Protein AF-X0VX05-F1 (afdb_monomer_lite)

pLDDT: mean 77.33, std 15.93, range [40.12, 96.31]

Radius of gyration: 17.56 Å; chains: 1; bounding box: 43×53×28 Å

Foldseek 3Di:
DDDDPPDPPPDDDDDPDDDVVVLCVLPVVDDPLLSVLVVVLVVVLSVPVPVVSDPPDQLCRSCVVSVHDSVVSVVSVVVCVVSVSD

Organism: NCBI:txid412755

Secondary structure (DSSP, 8-state):
------------PPPP---HHHHHHHHTTS-HHHHHHHHHHHHHHHHTGGGTT-----HHHHHHHHTS-HHHHHHHHHHHHHHT--

Sequence (86 aa):
MQGCGMKKNTGKAPSIQFYMKDWMADVEDHPLDIEGAWLRVCNRIWYKHRDAGRITKTSGEWASVWGVTETESARIIAYIKTKRLG

Structure (mmCIF, N/CA/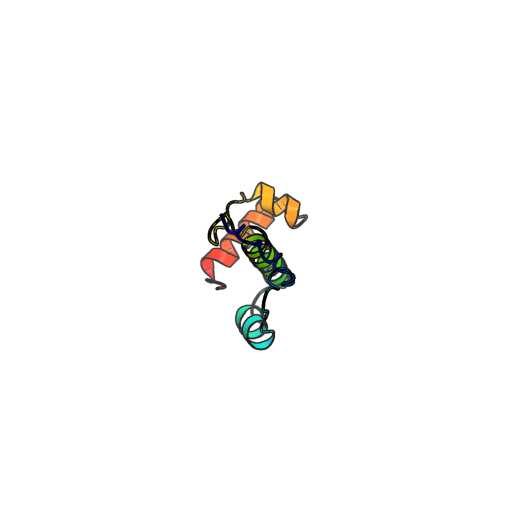C/O backbone):
data_AF-X0VX05-F1
#
_entry.id   AF-X0VX05-F1
#
loop_
_atom_site.group_PDB
_atom_site.id
_atom_site.type_symbol
_atom_site.label_atom_id
_atom_site.label_alt_id
_atom_site.label_comp_id
_atom_site.label_asym_id
_atom_site.label_entity_id
_atom_site.label_seq_id
_atom_site.pdbx_PDB_ins_code
_atom_site.Cartn_x
_atom_site.Cartn_y
_atom_site.Cartn_z
_atom_site.occupancy
_atom_site.B_iso_or_equiv
_atom_site.auth_seq_id
_atom_site.auth_comp_id
_atom_site.auth_asym_id
_atom_site.auth_atom_id
_atom_site.pdbx_PDB_model_num
ATOM 1 N N . MET A 1 1 ? 31.195 42.096 0.876 1.00 41.59 1 MET A N 1
ATOM 2 C CA . MET A 1 1 ? 30.002 41.305 1.244 1.00 41.59 1 MET A CA 1
ATOM 3 C C . MET A 1 1 ? 29.215 41.014 -0.028 1.00 41.59 1 MET A C 1
ATOM 5 O O . MET A 1 1 ? 28.476 41.875 -0.479 1.00 41.59 1 MET A O 1
ATOM 9 N N . GLN A 1 2 ? 29.456 39.870 -0.677 1.00 40.12 2 GLN A N 1
ATOM 10 C CA . GLN A 1 2 ? 28.689 39.455 -1.860 1.00 40.12 2 GLN A CA 1
ATOM 11 C C . GLN A 1 2 ? 27.514 38.594 -1.394 1.00 40.12 2 GLN A C 1
ATOM 13 O O . GLN A 1 2 ? 27.711 37.560 -0.760 1.00 40.12 2 GLN A O 1
ATOM 18 N N . GLY A 1 3 ? 26.295 39.064 -1.663 1.00 45.28 3 GLY A N 1
ATOM 19 C CA . GLY A 1 3 ? 25.071 38.321 -1.405 1.00 45.28 3 GLY A CA 1
ATOM 20 C C . GLY A 1 3 ? 25.007 37.096 -2.310 1.00 45.28 3 GLY A C 1
ATOM 21 O O . GLY A 1 3 ? 24.992 37.220 -3.533 1.00 45.28 3 GLY A O 1
ATOM 22 N N . CYS A 1 4 ? 24.983 35.914 -1.700 1.00 44.66 4 CYS A N 1
ATOM 23 C CA . CYS A 1 4 ? 24.705 34.658 -2.380 1.00 44.66 4 CYS A CA 1
ATOM 24 C C . CYS A 1 4 ? 23.264 34.708 -2.907 1.00 44.66 4 CYS A C 1
ATOM 26 O O . CYS A 1 4 ? 22.302 34.562 -2.151 1.00 44.66 4 CYS A O 1
ATOM 28 N N . GLY A 1 5 ? 23.110 34.978 -4.203 1.00 47.97 5 GLY A N 1
ATOM 29 C CA . GLY A 1 5 ? 21.831 34.866 -4.886 1.00 47.97 5 GLY A CA 1
ATOM 30 C C . GLY A 1 5 ? 21.387 33.408 -4.872 1.00 47.97 5 GLY A C 1
ATOM 31 O O . GLY A 1 5 ? 21.910 32.593 -5.631 1.00 47.97 5 GLY A O 1
ATOM 32 N N . MET A 1 6 ? 20.424 33.072 -4.012 1.00 48.31 6 MET A N 1
ATOM 33 C CA . MET A 1 6 ? 19.728 31.790 -4.080 1.00 48.31 6 MET A CA 1
ATOM 34 C C . MET A 1 6 ? 19.061 31.682 -5.452 1.00 48.31 6 MET A C 1
ATOM 36 O O . MET A 1 6 ? 18.036 32.316 -5.712 1.00 48.31 6 MET A O 1
ATOM 40 N N . LYS A 1 7 ? 19.645 30.876 -6.345 1.00 52.97 7 LYS A N 1
ATOM 41 C CA . LYS A 1 7 ? 18.969 30.425 -7.561 1.00 52.97 7 LYS A CA 1
ATOM 42 C C . LYS A 1 7 ? 17.678 29.734 -7.118 1.00 52.97 7 LYS A C 1
ATOM 44 O O . LYS A 1 7 ? 17.725 28.692 -6.471 1.00 52.97 7 LYS A O 1
ATOM 49 N N . LYS A 1 8 ? 16.521 30.322 -7.437 1.00 50.38 8 LYS A N 1
ATOM 50 C CA . LYS A 1 8 ? 15.240 29.614 -7.342 1.00 50.38 8 LYS A CA 1
ATOM 51 C C . LYS A 1 8 ? 15.349 28.408 -8.268 1.00 50.38 8 LYS A C 1
ATOM 53 O O . LYS A 1 8 ? 15.436 28.587 -9.480 1.00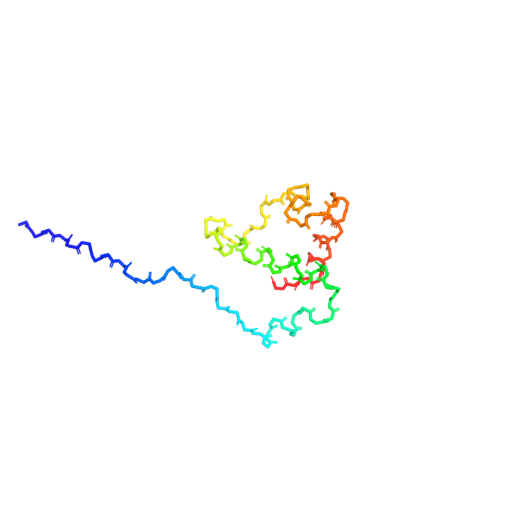 50.38 8 LYS A O 1
ATOM 58 N N . ASN A 1 9 ? 15.371 27.203 -7.707 1.00 49.78 9 ASN A N 1
ATOM 59 C CA . ASN A 1 9 ? 15.230 25.984 -8.490 1.00 49.78 9 ASN A CA 1
ATOM 60 C C . ASN A 1 9 ? 13.862 26.040 -9.185 1.00 49.78 9 ASN A C 1
ATOM 62 O O . ASN A 1 9 ? 12.837 25.755 -8.578 1.00 49.78 9 ASN A O 1
ATOM 66 N N . THR A 1 10 ? 13.852 26.426 -10.459 1.00 48.59 10 THR A N 1
ATOM 67 C CA . THR A 1 10 ? 12.713 26.301 -11.382 1.00 48.59 10 THR A CA 1
ATOM 68 C C . THR A 1 10 ? 12.527 24.860 -11.865 1.00 48.59 10 THR A C 1
ATOM 70 O O . THR A 1 10 ? 11.763 24.607 -12.794 1.00 48.59 10 THR A O 1
ATOM 73 N N . GLY A 1 11 ? 13.224 23.898 -11.251 1.00 52.88 11 GLY A N 1
ATOM 74 C CA . GLY A 1 11 ? 13.012 22.483 -11.505 1.00 52.88 11 GLY A CA 1
ATOM 75 C C . GLY A 1 11 ? 11.581 22.115 -11.136 1.00 52.88 11 GLY A C 1
ATOM 76 O O . GLY A 1 11 ? 11.159 22.340 -10.001 1.00 52.88 11 GLY A O 1
ATOM 77 N N . LYS A 1 12 ? 10.830 21.561 -12.098 1.00 57.22 12 LYS A N 1
ATOM 78 C CA . LYS A 1 12 ? 9.571 20.863 -11.810 1.00 57.22 12 LYS A CA 1
ATOM 79 C C . LYS A 1 12 ? 9.807 19.938 -10.613 1.00 57.22 12 LYS A C 1
ATOM 81 O O . LYS A 1 12 ? 10.860 19.302 -10.543 1.00 57.22 12 LYS A O 1
ATOM 86 N N . ALA A 1 13 ? 8.846 19.875 -9.688 1.00 59.28 13 ALA A N 1
ATOM 87 C CA . ALA A 1 13 ? 8.880 18.873 -8.627 1.00 59.28 13 ALA A CA 1
ATOM 88 C C . ALA A 1 13 ? 9.191 17.504 -9.263 1.00 59.28 13 ALA A C 1
ATOM 90 O O . ALA A 1 13 ? 8.639 17.219 -10.333 1.00 59.28 13 ALA A O 1
ATOM 91 N N . PRO A 1 14 ? 10.104 16.704 -8.685 1.00 63.50 14 PRO A N 1
ATOM 92 C CA . PRO A 1 14 ? 10.528 15.457 -9.301 1.00 63.50 14 PRO A CA 1
ATOM 93 C C . PRO A 1 14 ? 9.289 14.589 -9.551 1.00 63.50 14 PRO A C 1
ATOM 95 O O . PRO A 1 14 ? 8.486 14.338 -8.648 1.00 63.50 14 PRO A O 1
ATOM 98 N N . SER A 1 15 ? 9.093 14.196 -10.808 1.00 64.75 15 SER A N 1
ATOM 99 C CA . SER A 1 15 ? 8.026 13.276 -11.189 1.00 64.75 15 SER A CA 1
ATOM 100 C C . SER A 1 15 ? 8.415 11.865 -10.772 1.00 64.75 15 SER A C 1
ATOM 102 O O . SER A 1 15 ? 9.583 11.498 -10.900 1.00 64.75 15 SER A O 1
ATOM 104 N N . ILE A 1 16 ? 7.440 11.060 -10.344 1.00 68.75 16 ILE A N 1
ATOM 105 C CA . ILE A 1 16 ? 7.630 9.606 -10.310 1.00 68.75 16 ILE A CA 1
ATOM 106 C C . ILE A 1 16 ? 8.031 9.170 -11.713 1.00 68.75 16 ILE A C 1
ATOM 108 O O . ILE A 1 16 ? 7.317 9.452 -12.677 1.00 68.75 16 ILE A O 1
ATOM 112 N N . GLN A 1 17 ? 9.171 8.496 -11.823 1.00 72.31 17 GLN A N 1
ATOM 113 C CA . GLN A 1 17 ? 9.532 7.807 -13.047 1.00 72.31 17 GLN A CA 1
ATOM 114 C C . GLN A 1 17 ? 8.928 6.407 -12.979 1.00 72.31 17 GLN A C 1
ATOM 116 O O . GLN A 1 17 ? 9.312 5.604 -12.133 1.00 72.31 17 GLN A O 1
ATOM 121 N N . PHE A 1 18 ? 7.933 6.158 -13.825 1.00 75.38 18 PHE A N 1
ATOM 122 C CA . PHE A 1 18 ? 7.183 4.909 -13.850 1.00 75.38 18 PHE A CA 1
ATOM 123 C C . PHE A 1 18 ? 7.505 4.153 -15.135 1.00 75.38 18 PHE A C 1
ATOM 125 O O . PHE A 1 18 ? 7.211 4.632 -16.234 1.00 75.38 18 PHE A O 1
ATOM 132 N N . TYR A 1 19 ? 8.133 2.990 -15.005 1.00 82.62 19 TYR A N 1
ATOM 133 C CA . TYR A 1 19 ? 8.459 2.135 -16.140 1.00 82.62 19 TYR A CA 1
ATOM 134 C C . TYR A 1 19 ? 7.329 1.129 -16.330 1.00 82.62 19 TYR A C 1
ATOM 136 O O . TYR A 1 19 ? 7.248 0.143 -15.610 1.00 82.62 19 TYR A O 1
ATOM 144 N N . MET A 1 20 ? 6.443 1.384 -17.299 1.00 82.50 20 MET A N 1
ATOM 145 C CA . MET A 1 20 ? 5.237 0.565 -17.510 1.00 82.50 20 MET A CA 1
ATOM 146 C C . MET A 1 20 ? 5.556 -0.918 -17.716 1.00 82.50 20 MET A C 1
ATOM 148 O O . MET A 1 20 ? 4.821 -1.765 -17.234 1.00 82.50 20 MET A O 1
ATOM 152 N N . LYS A 1 21 ? 6.653 -1.236 -18.412 1.00 86.62 21 LYS A N 1
ATOM 153 C CA . LYS A 1 21 ? 7.076 -2.623 -18.633 1.00 86.62 21 LYS A CA 1
ATOM 154 C C . LYS A 1 21 ? 7.412 -3.332 -17.319 1.00 86.62 21 LYS A C 1
ATOM 156 O O . LYS A 1 21 ? 6.951 -4.446 -17.109 1.00 86.62 21 LYS A O 1
ATOM 161 N N . ASP A 1 22 ? 8.200 -2.680 -16.469 1.00 83.50 22 ASP A N 1
ATOM 162 C CA . ASP A 1 22 ? 8.638 -3.253 -15.194 1.00 83.50 22 ASP A CA 1
ATOM 163 C C . ASP A 1 22 ? 7.462 -3.322 -14.215 1.00 83.50 22 ASP A C 1
ATOM 165 O O . ASP A 1 22 ? 7.249 -4.343 -13.578 1.00 83.50 22 ASP A O 1
ATOM 169 N N . TRP A 1 23 ? 6.616 -2.286 -14.197 1.00 83.50 23 TRP A N 1
ATOM 170 C CA . TRP A 1 23 ? 5.371 -2.296 -13.435 1.00 83.50 23 TRP A CA 1
ATOM 171 C C . TRP A 1 23 ? 4.470 -3.468 -13.818 1.00 83.50 23 TRP A C 1
ATOM 173 O O . TRP A 1 23 ? 4.032 -4.200 -12.941 1.00 83.50 23 TRP A O 1
ATOM 183 N N . MET A 1 24 ? 4.200 -3.656 -15.113 1.00 86.38 24 MET A N 1
ATOM 184 C CA . MET A 1 24 ? 3.351 -4.756 -15.572 1.00 86.38 24 MET A CA 1
ATOM 185 C C . MET A 1 24 ? 3.958 -6.109 -15.199 1.00 86.38 24 MET A C 1
ATOM 187 O O . MET A 1 24 ? 3.237 -6.958 -14.700 1.00 86.38 24 MET A O 1
ATOM 191 N N . ALA A 1 25 ? 5.275 -6.286 -15.341 1.00 85.00 25 ALA A N 1
ATOM 192 C CA . ALA A 1 25 ? 5.939 -7.518 -14.917 1.00 85.00 25 ALA A CA 1
ATOM 193 C C . ALA A 1 25 ? 5.777 -7.805 -13.410 1.00 85.00 25 ALA A C 1
ATOM 195 O O . ALA A 1 25 ? 5.689 -8.967 -13.022 1.00 85.00 25 ALA A O 1
ATOM 196 N N . ASP A 1 26 ? 5.716 -6.762 -12.577 1.00 81.31 26 ASP A N 1
ATOM 197 C CA . ASP A 1 26 ? 5.552 -6.892 -11.127 1.00 81.31 26 ASP A CA 1
ATOM 198 C C . ASP A 1 26 ? 4.091 -7.079 -10.687 1.00 81.31 26 ASP A C 1
ATOM 200 O O . ASP A 1 26 ? 3.857 -7.610 -9.601 1.00 81.31 26 ASP A O 1
ATOM 204 N N . VAL A 1 27 ? 3.105 -6.612 -11.469 1.00 86.50 27 VAL A N 1
ATOM 205 C CA . VAL A 1 27 ? 1.698 -6.560 -11.027 1.00 86.50 27 VAL A CA 1
ATOM 206 C C . VAL A 1 27 ? 0.707 -7.397 -11.843 1.00 86.50 27 VAL A C 1
ATOM 208 O O . VAL A 1 27 ? -0.363 -7.686 -11.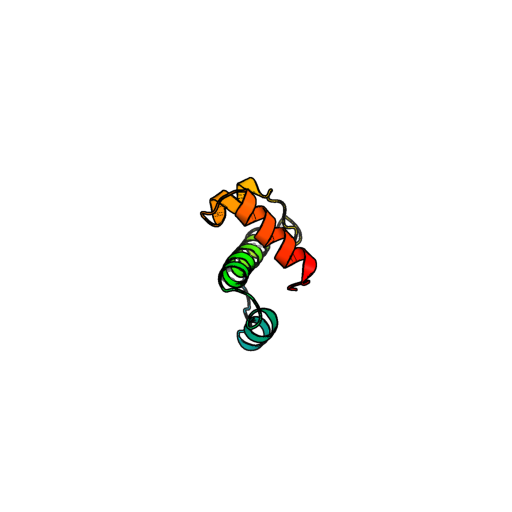322 1.00 86.50 27 VAL A O 1
ATOM 211 N N . GLU A 1 28 ? 1.040 -7.818 -13.067 1.00 87.44 28 GLU A N 1
ATOM 212 C CA . GLU A 1 28 ? 0.108 -8.478 -14.008 1.00 87.44 28 GLU A CA 1
ATOM 213 C C . GLU A 1 28 ? -0.481 -9.798 -13.480 1.00 87.44 28 GLU A C 1
ATOM 215 O O . GLU A 1 28 ? -1.635 -10.120 -13.755 1.00 87.44 28 GLU A O 1
ATOM 220 N N . ASP A 1 29 ? 0.277 -10.541 -12.672 1.00 88.94 29 ASP A N 1
ATOM 221 C CA . ASP A 1 29 ? -0.173 -11.806 -12.072 1.00 88.94 29 ASP A CA 1
ATOM 222 C C . ASP A 1 29 ? -0.990 -11.610 -10.777 1.00 88.94 29 ASP A C 1
ATOM 224 O O . ASP A 1 29 ? -1.339 -12.578 -10.083 1.00 88.94 29 ASP A O 1
ATOM 228 N N . HIS A 1 30 ? -1.280 -10.361 -10.406 1.00 89.50 30 HIS A N 1
ATOM 229 C CA . HIS A 1 30 ? -1.959 -10.018 -9.166 1.00 89.50 30 HIS A CA 1
ATOM 230 C C . HIS A 1 30 ? -3.398 -9.543 -9.404 1.00 89.50 30 HIS A C 1
ATOM 232 O O . HIS A 1 30 ? -3.732 -9.002 -10.450 1.00 89.50 30 HIS A O 1
ATOM 238 N N . PRO A 1 31 ? -4.304 -9.745 -8.433 1.00 91.69 31 PRO A N 1
ATOM 239 C CA . PRO A 1 31 ? -5.655 -9.204 -8.530 1.00 91.69 31 PRO A CA 1
ATOM 240 C C . PRO A 1 31 ? -5.664 -7.667 -8.662 1.00 91.69 31 PRO A C 1
ATOM 242 O O . PRO A 1 31 ? -4.882 -6.980 -8.007 1.00 91.69 31 PRO A O 1
ATOM 245 N N . LEU A 1 32 ? -6.597 -7.121 -9.451 1.00 90.25 32 LEU A N 1
ATOM 246 C CA . LEU A 1 32 ? -6.688 -5.680 -9.761 1.00 90.25 32 LEU A CA 1
ATOM 247 C C . LEU A 1 32 ? -6.754 -4.763 -8.527 1.00 90.25 32 LEU A C 1
ATOM 249 O O . LEU A 1 32 ? -6.279 -3.626 -8.547 1.00 90.25 32 LEU A O 1
ATOM 253 N N . ASP A 1 33 ? -7.365 -5.236 -7.445 1.00 90.56 33 ASP A N 1
ATOM 254 C CA . ASP A 1 33 ? -7.437 -4.517 -6.174 1.00 90.56 33 ASP A CA 1
ATOM 255 C C . ASP A 1 33 ? -6.064 -4.401 -5.492 1.00 90.56 33 ASP A C 1
ATOM 257 O O . ASP A 1 33 ? -5.767 -3.364 -4.894 1.00 90.56 33 ASP A O 1
ATOM 261 N N . ILE A 1 34 ? -5.197 -5.406 -5.641 1.00 91.62 34 ILE A N 1
ATOM 262 C CA . ILE A 1 34 ? -3.796 -5.363 -5.214 1.00 91.62 34 ILE A CA 1
ATOM 263 C C . ILE A 1 34 ? -3.006 -4.376 -6.072 1.00 91.62 34 ILE A C 1
ATOM 265 O O . ILE A 1 34 ? -2.287 -3.552 -5.508 1.00 91.62 34 ILE A O 1
ATOM 269 N N . GLU A 1 35 ? -3.168 -4.398 -7.398 1.00 91.25 35 GLU A N 1
ATOM 270 C CA . GLU A 1 35 ? -2.470 -3.46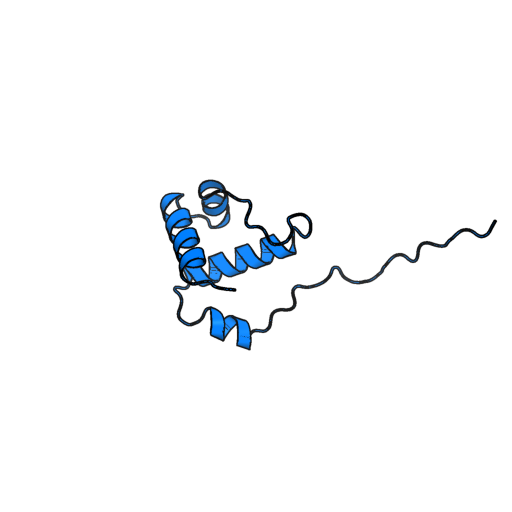6 -8.297 1.00 91.25 35 GLU A CA 1
ATOM 271 C C . GLU A 1 35 ? -2.794 -2.004 -7.953 1.00 91.25 35 GLU A C 1
ATOM 273 O O . GLU A 1 35 ? -1.904 -1.169 -7.752 1.00 91.25 35 GLU A O 1
ATOM 278 N N . GLY A 1 36 ? -4.089 -1.693 -7.823 1.00 90.31 36 GLY A N 1
ATOM 279 C CA . GLY A 1 36 ? -4.563 -0.352 -7.491 1.00 90.31 36 GLY A CA 1
ATOM 280 C C . GLY A 1 36 ? -4.133 0.093 -6.091 1.00 90.31 36 GLY A C 1
ATOM 281 O O . GLY A 1 36 ? -3.730 1.248 -5.892 1.00 90.31 36 GLY A O 1
ATOM 282 N N . ALA A 1 37 ? -4.168 -0.820 -5.116 1.00 91.50 37 ALA A N 1
ATOM 283 C CA . ALA A 1 37 ? -3.681 -0.552 -3.770 1.00 91.50 37 ALA A CA 1
ATOM 284 C C . ALA A 1 37 ? -2.174 -0.267 -3.759 1.00 91.50 37 ALA A C 1
ATOM 286 O O . ALA A 1 37 ? -1.744 0.712 -3.137 1.00 91.50 37 ALA A O 1
ATOM 287 N N . TRP A 1 38 ? -1.388 -1.065 -4.484 1.00 88.25 38 TRP A N 1
ATOM 288 C CA . TRP A 1 38 ? 0.061 -0.921 -4.582 1.00 88.25 38 TRP A CA 1
ATOM 289 C C . TRP A 1 38 ? 0.458 0.400 -5.241 1.00 88.25 38 TRP A C 1
ATOM 291 O O . TRP A 1 38 ? 1.250 1.156 -4.676 1.00 88.25 38 TRP A O 1
ATOM 301 N N . LEU A 1 39 ? -0.202 0.781 -6.339 1.00 88.00 39 LEU A N 1
ATOM 302 C CA . LEU A 1 39 ? 0.032 2.069 -6.998 1.00 88.00 39 LEU A CA 1
ATOM 303 C C . LEU A 1 39 ? -0.192 3.244 -6.034 1.00 88.00 39 LEU A C 1
ATOM 305 O O . LEU A 1 39 ? 0.577 4.212 -5.996 1.00 88.00 39 LEU A O 1
ATOM 309 N N . ARG A 1 40 ? -1.241 3.167 -5.207 1.00 88.19 40 ARG A N 1
ATOM 310 C CA . ARG A 1 40 ? -1.531 4.196 -4.202 1.00 88.19 40 ARG A CA 1
ATOM 311 C C . ARG A 1 40 ? -0.460 4.246 -3.107 1.00 88.19 40 ARG A C 1
ATOM 313 O O . ARG A 1 40 ? -0.132 5.345 -2.650 1.00 88.19 40 ARG A O 1
ATOM 320 N N . VAL A 1 41 ? 0.091 3.101 -2.707 1.00 86.31 41 VAL A N 1
ATOM 321 C CA . VAL A 1 41 ? 1.205 3.009 -1.752 1.00 86.31 41 VAL A CA 1
ATOM 322 C C . VAL A 1 41 ? 2.471 3.649 -2.327 1.00 86.31 41 VAL A C 1
ATOM 324 O O . VAL A 1 41 ? 3.024 4.542 -1.680 1.00 86.31 41 VAL A O 1
ATOM 327 N N . CYS A 1 42 ? 2.876 3.294 -3.551 1.00 82.62 42 CYS A N 1
ATOM 328 C CA . CYS A 1 42 ? 4.040 3.881 -4.227 1.00 82.62 42 CYS A CA 1
ATOM 329 C C . CYS A 1 42 ? 3.918 5.409 -4.340 1.00 82.62 42 CYS A C 1
ATOM 331 O O . CYS A 1 42 ? 4.827 6.148 -3.955 1.00 82.62 42 CYS A O 1
ATOM 333 N N . ASN A 1 43 ? 2.749 5.901 -4.765 1.00 82.31 43 ASN A N 1
ATOM 334 C CA . ASN A 1 43 ? 2.465 7.336 -4.846 1.00 82.31 43 ASN A CA 1
ATOM 335 C C . ASN A 1 43 ? 2.562 8.033 -3.482 1.00 82.31 43 ASN A C 1
ATOM 337 O O . ASN A 1 43 ? 3.047 9.162 -3.381 1.00 82.31 43 ASN A O 1
ATOM 341 N N . ARG A 1 44 ? 2.101 7.372 -2.414 1.00 81.06 44 ARG A N 1
ATOM 342 C CA . ARG A 1 44 ? 2.165 7.917 -1.054 1.00 81.06 44 ARG A CA 1
ATOM 343 C C . ARG A 1 44 ? 3.601 7.999 -0.550 1.00 81.06 44 ARG A C 1
ATOM 345 O O . ARG A 1 44 ? 3.948 9.019 0.044 1.00 81.06 44 ARG A O 1
ATOM 352 N N . ILE A 1 45 ? 4.397 6.958 -0.785 1.00 78.75 45 ILE A N 1
ATOM 353 C CA . ILE A 1 45 ? 5.821 6.907 -0.437 1.00 78.75 45 ILE A CA 1
ATOM 354 C C . ILE A 1 45 ? 6.576 8.030 -1.147 1.00 78.75 45 ILE A C 1
ATOM 356 O O . ILE A 1 45 ? 7.314 8.772 -0.502 1.00 78.75 45 ILE A O 1
ATOM 360 N N . TRP A 1 46 ? 6.336 8.204 -2.447 1.00 76.12 46 TRP A N 1
ATOM 361 C CA . TRP A 1 46 ? 6.943 9.284 -3.213 1.00 76.12 46 TRP A CA 1
ATOM 362 C C . TRP A 1 46 ? 6.551 10.661 -2.680 1.00 76.12 46 TRP A C 1
ATOM 364 O O . TRP A 1 46 ? 7.410 11.472 -2.360 1.00 76.12 46 TRP A O 1
ATOM 374 N N . TYR A 1 47 ? 5.249 10.920 -2.520 1.00 74.25 47 TYR A N 1
ATOM 375 C CA . TYR A 1 47 ? 4.764 12.215 -2.037 1.00 74.25 47 TYR A CA 1
ATOM 376 C C . TYR A 1 47 ? 5.309 12.551 -0.642 1.00 74.25 47 TYR A C 1
ATOM 378 O O . TYR A 1 47 ? 5.623 13.702 -0.337 1.00 74.25 47 TYR A O 1
ATOM 386 N N . LYS A 1 48 ? 5.451 11.537 0.217 1.00 69.12 48 LYS A N 1
ATOM 387 C CA . LYS A 1 48 ? 6.046 11.665 1.544 1.00 69.12 48 LYS A CA 1
ATOM 388 C C . LYS A 1 48 ? 7.530 11.301 1.530 1.00 69.12 48 LYS A C 1
ATOM 390 O O . LYS A 1 48 ? 7.964 10.418 2.266 1.00 69.12 48 LYS A O 1
ATOM 395 N N . HIS A 1 49 ? 8.333 12.079 0.803 1.00 57.75 49 HIS A N 1
ATOM 396 C CA . HIS A 1 49 ? 9.802 11.978 0.813 1.00 57.75 49 HIS A CA 1
ATOM 397 C C . HIS A 1 49 ? 10.430 11.972 2.228 1.00 57.75 49 HIS A C 1
ATOM 399 O O . HIS A 1 49 ? 11.546 11.492 2.404 1.00 57.75 49 HIS A O 1
ATOM 405 N N . ARG A 1 50 ? 9.723 12.485 3.249 1.00 54.06 50 ARG A N 1
ATOM 406 C CA . ARG A 1 50 ? 10.177 12.522 4.651 1.00 54.06 50 ARG A CA 1
ATOM 407 C C . ARG A 1 50 ? 10.195 11.165 5.360 1.00 54.06 50 ARG A C 1
ATOM 409 O O . ARG A 1 50 ? 10.987 11.007 6.282 1.00 54.06 50 ARG A O 1
ATOM 416 N N . ASP A 1 51 ? 9.361 10.210 4.949 1.00 60.28 51 ASP A N 1
ATOM 417 C CA . ASP A 1 51 ? 9.164 8.956 5.696 1.00 60.28 51 ASP A CA 1
ATOM 418 C C . ASP A 1 51 ? 10.076 7.812 5.197 1.00 60.28 51 ASP A C 1
ATOM 420 O O . ASP A 1 51 ? 9.883 6.655 5.568 1.00 60.28 51 ASP A O 1
ATOM 424 N N . ALA A 1 52 ? 11.089 8.124 4.375 1.00 61.44 52 ALA A N 1
ATOM 425 C CA . ALA A 1 52 ? 12.149 7.207 3.933 1.00 61.44 52 A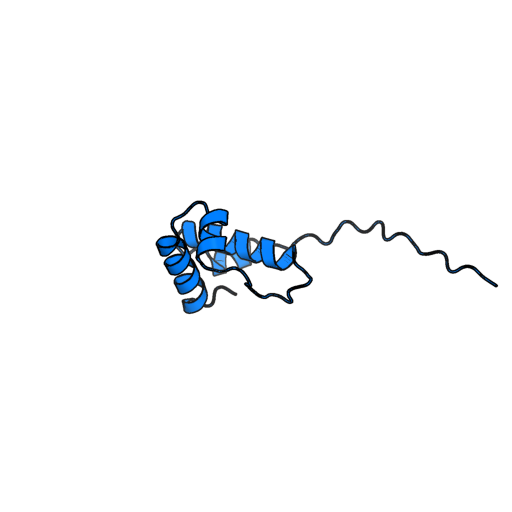LA A CA 1
ATOM 426 C C . ALA A 1 52 ? 11.651 5.863 3.359 1.00 61.44 52 ALA A C 1
ATOM 428 O O . ALA A 1 52 ? 12.203 4.809 3.668 1.00 61.44 52 ALA A O 1
ATOM 429 N N . GLY A 1 53 ? 10.589 5.875 2.549 1.00 62.25 53 GLY A N 1
ATOM 430 C CA . GLY A 1 53 ? 10.082 4.639 1.940 1.00 62.25 53 GLY A CA 1
ATOM 431 C C . GLY A 1 53 ? 9.156 3.811 2.830 1.00 62.25 53 GLY A C 1
ATOM 432 O O . GLY A 1 53 ? 8.799 2.698 2.461 1.00 62.25 53 GLY A O 1
ATOM 433 N N . ARG A 1 54 ? 8.762 4.307 4.010 1.00 66.88 54 ARG A N 1
ATOM 434 C CA . ARG A 1 54 ? 7.974 3.515 4.963 1.00 66.88 54 ARG A CA 1
ATOM 435 C C . ARG A 1 54 ? 6.472 3.656 4.748 1.00 66.88 54 ARG A C 1
ATOM 437 O O . ARG A 1 54 ? 5.922 4.755 4.686 1.00 66.88 54 ARG A O 1
ATOM 444 N N . ILE A 1 55 ? 5.792 2.513 4.762 1.00 72.81 55 ILE A N 1
ATOM 445 C CA . ILE A 1 55 ? 4.335 2.423 4.867 1.00 72.81 55 ILE A CA 1
ATOM 446 C C . ILE A 1 55 ? 3.962 2.635 6.340 1.00 72.81 55 ILE A C 1
ATOM 448 O O . ILE A 1 55 ? 3.967 1.700 7.133 1.00 72.81 55 ILE A O 1
ATOM 452 N N . THR A 1 56 ? 3.698 3.884 6.726 1.00 74.06 56 THR A N 1
ATOM 453 C CA . THR A 1 56 ? 3.441 4.271 8.129 1.00 74.06 56 THR A CA 1
ATOM 454 C C . THR A 1 56 ? 1.968 4.228 8.536 1.00 74.06 56 THR A C 1
ATOM 456 O O . THR A 1 56 ? 1.661 4.403 9.711 1.00 74.06 56 THR A O 1
ATOM 459 N N . LYS A 1 57 ? 1.059 4.003 7.582 1.00 82.25 57 LYS A N 1
ATOM 460 C CA . LYS A 1 57 ? -0.386 3.968 7.828 1.00 82.25 57 LYS A CA 1
ATOM 461 C C . LYS A 1 57 ? -0.857 2.621 8.371 1.00 82.25 57 LYS A C 1
ATOM 463 O O . LYS A 1 57 ? -0.394 1.575 7.912 1.00 82.25 57 LYS A O 1
ATOM 468 N N . THR A 1 58 ? -1.813 2.657 9.295 1.00 86.00 58 THR A N 1
ATOM 469 C CA . THR A 1 58 ? -2.500 1.460 9.806 1.00 86.00 58 THR A CA 1
ATOM 470 C C . THR A 1 58 ? -3.467 0.868 8.772 1.00 86.00 58 THR A C 1
ATOM 472 O O . THR A 1 58 ? -3.788 1.502 7.763 1.00 86.00 58 THR A O 1
ATOM 475 N N . SER A 1 59 ? -3.967 -0.347 9.027 1.00 85.56 59 SER A N 1
ATOM 476 C CA . SER A 1 59 ? -5.019 -0.990 8.224 1.00 85.56 59 SER A CA 1
ATOM 477 C C . SER A 1 59 ? -6.256 -0.106 8.086 1.00 85.56 59 SER A C 1
ATOM 479 O O . SER A 1 59 ? -6.708 0.112 6.964 1.00 85.56 59 SER A O 1
ATOM 481 N N . GLY A 1 60 ? -6.767 0.466 9.180 1.00 87.88 60 GLY A N 1
ATOM 482 C CA . GLY A 1 60 ? -7.928 1.360 9.143 1.00 87.88 60 GLY A CA 1
ATOM 483 C C . GLY A 1 60 ? -7.682 2.644 8.343 1.00 87.88 60 GLY A C 1
ATOM 484 O O . GLY A 1 60 ? -8.535 3.085 7.573 1.00 87.88 60 GLY A O 1
ATOM 485 N N . GLU A 1 61 ? -6.483 3.223 8.437 1.00 88.88 61 GLU A N 1
ATOM 486 C CA . GLU A 1 61 ? -6.135 4.393 7.628 1.00 88.88 61 GLU A CA 1
ATOM 487 C C . GLU A 1 61 ? -6.059 4.077 6.131 1.00 88.88 61 GLU A C 1
ATOM 489 O O . GLU A 1 61 ? -6.434 4.915 5.309 1.00 88.88 61 GLU A O 1
ATOM 494 N N . TRP A 1 62 ? -5.562 2.895 5.770 1.00 91.19 62 TRP A N 1
ATOM 495 C CA . TRP A 1 62 ? -5.550 2.425 4.386 1.00 91.19 62 TRP A CA 1
ATOM 496 C C . TRP A 1 62 ? -6.942 2.054 3.885 1.00 91.19 62 TRP A C 1
ATOM 498 O O . TRP A 1 62 ? -7.274 2.380 2.749 1.00 91.19 62 TRP A O 1
ATOM 508 N N . ALA A 1 63 ? -7.784 1.485 4.746 1.00 92.75 63 ALA A N 1
ATOM 509 C CA . ALA A 1 63 ? -9.176 1.175 4.444 1.00 92.75 63 ALA A CA 1
ATOM 510 C C . ALA A 1 63 ? -9.934 2.431 3.995 1.00 92.75 63 ALA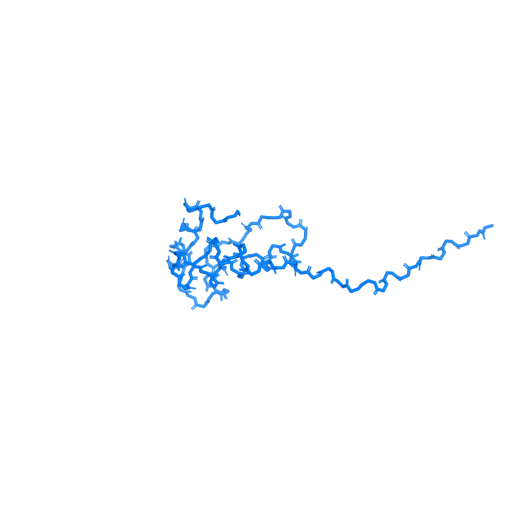 A C 1
ATOM 512 O O . ALA A 1 63 ? -10.586 2.431 2.954 1.00 92.75 63 ALA A O 1
ATOM 513 N N . SER A 1 64 ? -9.736 3.546 4.707 1.00 91.81 64 SER A N 1
ATOM 514 C CA . SER A 1 64 ? -10.294 4.845 4.321 1.00 91.81 64 SER A CA 1
ATOM 515 C C . SER A 1 64 ? -9.746 5.363 2.984 1.00 91.81 64 SER A C 1
ATOM 517 O O . SER A 1 64 ? -10.500 5.910 2.184 1.00 91.81 64 SER A O 1
ATOM 519 N N . VAL A 1 65 ? -8.450 5.177 2.710 1.00 89.56 65 VAL A N 1
ATOM 520 C CA . VAL A 1 65 ? -7.812 5.629 1.457 1.00 89.56 65 VAL A CA 1
ATOM 521 C C . VAL A 1 65 ? -8.270 4.815 0.245 1.00 89.56 65 VAL A C 1
ATOM 523 O O . VAL A 1 65 ? -8.416 5.372 -0.845 1.00 89.56 65 VAL A O 1
ATOM 526 N N . TRP A 1 66 ? -8.454 3.509 0.418 1.00 91.69 66 TRP A N 1
ATOM 527 C CA . TRP A 1 66 ? -8.877 2.591 -0.638 1.00 91.69 66 TRP A CA 1
ATOM 528 C C . TRP A 1 66 ? -10.400 2.495 -0.773 1.00 91.69 66 TRP A C 1
ATOM 530 O O . TRP A 1 66 ? -10.877 1.981 -1.778 1.00 91.69 66 TRP A O 1
ATOM 540 N N . GLY A 1 67 ? -11.164 3.019 0.191 1.00 92.44 67 GLY A N 1
ATOM 541 C CA . GLY A 1 67 ? -12.625 2.936 0.183 1.00 92.44 67 GLY A CA 1
ATOM 542 C C . GLY A 1 67 ? -13.137 1.522 0.466 1.00 92.44 67 GLY A C 1
ATOM 543 O O . GLY A 1 67 ? -14.150 1.114 -0.093 1.00 92.44 67 GLY A O 1
ATOM 544 N N . VAL A 1 68 ? -12.428 0.772 1.311 1.00 94.06 68 VAL A N 1
ATOM 545 C CA . VAL A 1 68 ? -12.738 -0.622 1.664 1.00 94.06 68 VAL A CA 1
ATOM 546 C C . VAL A 1 68 ? -12.896 -0.781 3.175 1.00 94.06 68 VAL A C 1
ATOM 548 O O . VAL A 1 68 ? -12.665 0.154 3.942 1.00 94.06 68 VAL A O 1
ATOM 551 N N . THR A 1 69 ? -13.298 -1.968 3.627 1.00 96.31 69 THR A N 1
ATOM 552 C CA . THR A 1 69 ? -13.354 -2.282 5.061 1.00 96.31 69 THR A CA 1
ATOM 553 C C . THR A 1 69 ? -11.948 -2.458 5.639 1.00 96.31 69 THR A C 1
ATOM 555 O O . THR A 1 69 ? -10.985 -2.732 4.922 1.00 96.31 69 THR A O 1
ATOM 558 N N . GLU A 1 70 ? -11.804 -2.333 6.959 1.00 95.31 70 GLU A N 1
ATOM 559 C CA . GLU A 1 70 ? -10.512 -2.570 7.610 1.00 95.31 70 GLU A CA 1
ATOM 560 C C . GLU A 1 70 ? -10.013 -4.010 7.427 1.00 95.31 70 GLU A C 1
ATOM 562 O O . GLU A 1 70 ? -8.821 -4.224 7.209 1.00 95.31 70 GLU A O 1
ATOM 567 N N . THR A 1 71 ? -10.923 -4.987 7.435 1.00 95.44 71 THR A N 1
ATOM 568 C CA . THR A 1 71 ? -10.610 -6.391 7.141 1.00 95.44 71 THR A CA 1
ATOM 569 C C . THR A 1 71 ? -10.039 -6.553 5.735 1.00 95.44 71 THR A C 1
ATOM 571 O O . THR A 1 71 ? -9.024 -7.225 5.555 1.00 95.44 71 THR A O 1
ATOM 574 N N . GLU A 1 72 ? -10.650 -5.899 4.749 1.00 93.62 72 GLU A N 1
ATOM 575 C CA . GLU A 1 72 ? -10.204 -5.957 3.360 1.00 93.62 72 GLU A CA 1
ATOM 576 C C . GLU A 1 72 ? -8.841 -5.283 3.182 1.00 93.62 72 GLU A C 1
ATOM 578 O O . GLU A 1 72 ? -7.923 -5.842 2.587 1.00 93.62 72 GLU A O 1
ATOM 583 N N . SER A 1 73 ? -8.660 -4.121 3.809 1.00 94.25 73 SER A N 1
ATOM 584 C CA . SER A 1 73 ? -7.370 -3.439 3.874 1.00 94.25 73 SER A CA 1
ATOM 585 C C . SER A 1 73 ? -6.284 -4.321 4.501 1.00 94.25 73 SER A C 1
ATOM 587 O O . SER A 1 73 ? -5.176 -4.421 3.972 1.00 94.25 73 SER A O 1
ATOM 589 N N . ALA A 1 74 ? -6.596 -5.026 5.591 1.00 92.81 74 ALA A N 1
ATOM 590 C CA . ALA A 1 74 ? -5.662 -5.953 6.221 1.00 92.81 74 ALA A CA 1
ATOM 591 C C . ALA A 1 74 ? -5.285 -7.117 5.287 1.00 92.81 74 ALA A C 1
ATOM 593 O O . ALA A 1 74 ? -4.103 -7.462 5.211 1.00 92.81 74 ALA A O 1
ATOM 594 N N . ARG A 1 75 ? -6.247 -7.676 4.534 1.00 94.44 75 ARG A N 1
ATOM 595 C CA . ARG A 1 75 ? -5.996 -8.710 3.514 1.00 94.44 75 ARG A CA 1
ATOM 596 C C . ARG A 1 75 ? -5.046 -8.201 2.429 1.00 94.44 75 ARG A C 1
ATOM 598 O O . ARG A 1 75 ? -4.062 -8.873 2.127 1.00 94.44 75 ARG A O 1
ATOM 605 N N . ILE A 1 76 ? -5.303 -7.009 1.892 1.00 92.69 76 ILE A N 1
ATOM 606 C CA . ILE A 1 76 ? -4.477 -6.369 0.857 1.00 92.69 76 ILE A CA 1
ATOM 607 C C . ILE A 1 76 ? -3.053 -6.121 1.374 1.00 92.69 76 ILE A C 1
ATOM 609 O O . ILE A 1 76 ? -2.079 -6.513 0.733 1.00 92.69 76 ILE A O 1
ATOM 613 N N . ILE A 1 77 ? -2.906 -5.532 2.566 1.00 89.44 77 ILE A N 1
ATOM 614 C CA . ILE A 1 77 ? -1.591 -5.271 3.178 1.00 89.44 77 ILE A CA 1
ATOM 615 C C . ILE A 1 77 ? -0.830 -6.578 3.414 1.00 89.44 77 ILE A C 1
ATOM 617 O O . ILE A 1 77 ? 0.377 -6.640 3.167 1.00 89.44 77 ILE A O 1
ATOM 621 N N . ALA A 1 78 ? -1.508 -7.619 3.902 1.00 89.62 78 ALA A N 1
ATOM 622 C CA . ALA A 1 78 ? -0.902 -8.931 4.094 1.00 89.62 78 ALA A CA 1
ATOM 623 C C . ALA A 1 78 ? -0.428 -9.517 2.758 1.00 89.62 78 ALA A C 1
ATOM 625 O O . ALA A 1 78 ? 0.709 -9.975 2.665 1.00 89.62 78 ALA A O 1
ATOM 626 N N . TYR A 1 79 ? -1.252 -9.424 1.712 1.00 91.00 79 TYR A N 1
ATOM 627 C CA . TYR A 1 79 ? -0.907 -9.889 0.374 1.00 91.00 79 TYR A CA 1
ATOM 628 C C . TYR A 1 79 ? 0.361 -9.200 -0.152 1.00 91.00 79 TYR A C 1
ATOM 630 O O . TYR A 1 79 ? 1.339 -9.883 -0.463 1.00 91.00 79 TYR A O 1
ATOM 638 N N . ILE A 1 80 ? 0.391 -7.862 -0.146 1.00 86.56 80 ILE A N 1
ATOM 639 C CA . ILE A 1 80 ? 1.540 -7.056 -0.597 1.00 86.56 80 ILE A CA 1
ATOM 640 C C . ILE A 1 80 ? 2.820 -7.461 0.157 1.00 86.56 80 ILE A C 1
ATOM 642 O O . ILE A 1 80 ? 3.858 -7.704 -0.458 1.00 86.56 80 ILE A O 1
ATOM 646 N N . LYS A 1 81 ? 2.743 -7.626 1.488 1.00 83.12 81 LYS A N 1
ATOM 647 C CA . LYS A 1 81 ? 3.883 -8.061 2.317 1.00 83.12 81 LYS A CA 1
ATOM 648 C C . LYS A 1 81 ? 4.376 -9.469 1.976 1.00 83.12 81 LYS A C 1
ATOM 650 O O . LYS A 1 81 ? 5.579 -9.712 2.007 1.00 83.12 81 LYS A O 1
ATOM 655 N N . THR A 1 82 ? 3.464 -10.400 1.697 1.00 83.69 82 THR A N 1
ATOM 656 C CA . THR A 1 82 ? 3.809 -11.809 1.433 1.00 83.69 82 THR A CA 1
ATOM 657 C C . THR A 1 82 ? 4.434 -12.019 0.062 1.00 83.69 82 THR A C 1
ATOM 659 O O . THR A 1 82 ? 5.332 -12.846 -0.074 1.00 83.69 82 THR A O 1
ATOM 662 N N . LYS A 1 83 ? 3.984 -11.269 -0.948 1.00 74.75 83 LYS A N 1
ATOM 663 C CA . LYS A 1 83 ? 4.456 -11.416 -2.327 1.00 74.75 83 LYS A CA 1
ATOM 664 C C . LYS A 1 83 ? 5.711 -10.611 -2.643 1.00 74.75 83 LYS A C 1
ATOM 666 O O . LYS A 1 83 ? 6.282 -10.847 -3.696 1.00 74.75 83 LYS A O 1
ATOM 671 N N . ARG A 1 84 ? 6.173 -9.746 -1.724 1.00 62.19 84 ARG A N 1
ATOM 672 C CA . ARG A 1 84 ? 7.310 -8.834 -1.952 1.00 62.19 84 ARG A CA 1
ATOM 673 C C . ARG A 1 84 ? 7.173 -8.131 -3.305 1.00 62.19 84 ARG A C 1
ATOM 675 O O . ARG A 1 84 ? 8.070 -8.191 -4.136 1.00 62.19 84 ARG A O 1
ATOM 682 N N . LEU A 1 85 ? 6.019 -7.501 -3.511 1.00 61.91 85 LEU A N 1
ATOM 683 C CA . LEU A 1 85 ? 5.867 -6.534 -4.591 1.00 61.91 85 LEU A CA 1
ATOM 684 C C . LEU A 1 85 ? 6.834 -5.389 -4.262 1.00 61.91 85 LEU A C 1
ATOM 686 O O . LEU A 1 85 ? 6.550 -4.655 -3.321 1.00 61.91 85 LEU A O 1
ATOM 690 N N . GLY A 1 86 ? 7.991 -5.339 -4.937 1.00 49.88 86 GLY A N 1
ATOM 691 C CA . GLY A 1 86 ? 9.039 -4.304 -4.822 1.00 49.88 86 GLY A CA 1
ATOM 692 C C . GLY A 1 86 ? 9.501 -3.939 -3.413 1.00 49.88 86 GLY A C 1
ATOM 693 O O . GLY A 1 86 ? 8.926 -2.986 -2.839 1.00 49.88 86 GLY A O 1
#